Protein AF-A0A535SGV6-F1 (afdb_monomer_lite)

Foldseek 3Di:
DDPLVVLLLCLQLANDDCVVLVLDPPDPPSSVSSVVSNPDDHPQRVLVVVCVVVVHDLLCCVVVVVVVVVNVVVLVVSVVVQVVVLVVLVVVLVVQCVPPNQPADPSRHSGSVVSVVCSPDGSHVVSVVCVVVD

Structure (mmCIF, N/CA/C/O backbone):
data_AF-A0A535SGV6-F1
#
_entry.id   AF-A0A535SGV6-F1
#
loop_
_atom_site.group_PDB
_atom_site.id
_atom_site.type_symbol
_atom_site.label_atom_id
_atom_site.label_alt_id
_atom_site.label_comp_id
_atom_site.label_asym_id
_atom_site.label_entity_id
_atom_site.label_seq_id
_atom_site.pdbx_PDB_ins_code
_atom_site.Cartn_x
_atom_site.Cartn_y
_atom_site.Cartn_z
_atom_site.occupancy
_atom_site.B_iso_or_equiv
_atom_site.auth_seq_id
_atom_site.auth_comp_id
_atom_site.auth_asym_id
_atom_site.auth_atom_id
_atom_site.pdbx_PDB_model_num
ATOM 1 N N . PHE A 1 1 ? 12.092 -5.210 -17.234 1.00 53.66 1 PHE A N 1
ATOM 2 C CA . PHE A 1 1 ? 11.687 -6.410 -16.475 1.00 53.66 1 PHE A CA 1
ATOM 3 C C . PHE A 1 1 ? 10.664 -5.982 -15.431 1.00 53.66 1 PHE A C 1
ATOM 5 O O . PHE A 1 1 ? 10.990 -5.141 -14.601 1.00 53.66 1 PHE A O 1
ATOM 12 N N . GLN A 1 2 ? 9.418 -6.450 -15.521 1.00 71.62 2 GLN A N 1
ATOM 13 C CA . GLN A 1 2 ? 8.399 -6.207 -14.495 1.00 71.62 2 GLN A CA 1
ATOM 14 C C . GLN A 1 2 ? 8.330 -7.462 -13.617 1.00 71.62 2 GLN A C 1
ATOM 16 O O . GLN A 1 2 ? 8.063 -8.544 -14.126 1.00 71.62 2 GLN A O 1
ATOM 21 N N . SER A 1 3 ? 8.629 -7.351 -12.320 1.00 89.19 3 SER A N 1
ATOM 22 C CA . SER A 1 3 ? 8.517 -8.495 -11.405 1.00 89.19 3 SER A CA 1
ATOM 23 C C . SER A 1 3 ? 7.042 -8.833 -11.182 1.00 89.19 3 SER A C 1
ATOM 25 O O . SER A 1 3 ? 6.323 -8.054 -10.553 1.00 89.19 3 SER A O 1
ATOM 27 N N . ALA A 1 4 ? 6.592 -9.984 -11.690 1.00 91.38 4 ALA A N 1
ATOM 28 C CA . ALA A 1 4 ? 5.215 -10.445 -11.525 1.00 91.38 4 ALA A CA 1
ATOM 29 C C . ALA A 1 4 ? 4.849 -10.628 -10.046 1.00 91.38 4 ALA A C 1
ATOM 31 O O . ALA A 1 4 ? 3.827 -10.115 -9.606 1.00 91.38 4 ALA A O 1
ATOM 32 N N . GLN A 1 5 ? 5.729 -11.249 -9.254 1.00 93.81 5 GLN A N 1
ATOM 33 C CA . GLN A 1 5 ? 5.509 -11.442 -7.815 1.00 93.81 5 GLN A CA 1
ATOM 34 C C . GLN A 1 5 ? 5.358 -10.113 -7.068 1.00 93.81 5 GLN A C 1
ATOM 36 O O . GLN A 1 5 ? 4.508 -9.983 -6.193 1.00 93.81 5 GLN A O 1
ATOM 41 N N . PHE A 1 6 ? 6.140 -9.094 -7.438 1.00 94.88 6 PHE A N 1
ATOM 42 C CA . PHE A 1 6 ? 5.988 -7.763 -6.853 1.00 94.88 6 PHE A CA 1
ATOM 43 C C . PHE A 1 6 ? 4.605 -7.167 -7.154 1.00 94.88 6 PHE A C 1
ATOM 45 O O . PHE A 1 6 ? 3.983 -6.569 -6.279 1.00 94.88 6 PHE A O 1
ATOM 52 N N . ARG A 1 7 ? 4.095 -7.366 -8.378 1.00 95.25 7 ARG A N 1
ATOM 53 C CA . ARG A 1 7 ? 2.739 -6.936 -8.753 1.00 95.25 7 ARG A CA 1
ATOM 54 C C . ARG A 1 7 ? 1.658 -7.735 -8.026 1.00 95.25 7 ARG A C 1
ATOM 56 O O . ARG A 1 7 ? 0.649 -7.148 -7.655 1.00 95.25 7 ARG A O 1
ATOM 63 N N . GLU A 1 8 ? 1.876 -9.024 -7.764 1.00 96.50 8 GLU A N 1
ATOM 64 C CA . GLU A 1 8 ? 0.962 -9.840 -6.953 1.00 96.50 8 GLU A CA 1
ATOM 65 C C . GLU A 1 8 ? 0.823 -9.264 -5.533 1.00 96.50 8 GLU A C 1
ATOM 67 O O . GLU A 1 8 ? -0.299 -9.123 -5.050 1.00 96.50 8 GLU A O 1
ATOM 72 N N . ILE A 1 9 ? 1.931 -8.855 -4.897 1.00 96.94 9 ILE A N 1
ATOM 73 C CA . ILE A 1 9 ? 1.909 -8.208 -3.572 1.00 96.94 9 ILE A CA 1
ATOM 74 C C . ILE A 1 9 ? 1.137 -6.885 -3.620 1.00 96.94 9 ILE A C 1
ATOM 76 O O . ILE A 1 9 ? 0.302 -6.631 -2.750 1.00 96.94 9 ILE A O 1
ATOM 80 N N . GLU A 1 10 ? 1.377 -6.050 -4.636 1.00 97.19 10 GLU A N 1
ATOM 81 C CA . GLU A 1 10 ? 0.647 -4.788 -4.784 1.00 97.19 10 GLU A CA 1
ATOM 82 C C . GLU A 1 10 ? -0.858 -5.010 -4.977 1.00 97.19 10 GLU A C 1
ATOM 84 O O . GLU A 1 10 ? -1.657 -4.338 -4.324 1.00 97.19 10 GLU A O 1
ATOM 89 N N . PHE A 1 11 ? -1.250 -5.980 -5.810 1.00 97.50 11 PHE A N 1
ATOM 90 C CA . PHE A 1 11 ? -2.657 -6.303 -6.061 1.00 97.50 11 PHE A CA 1
ATOM 91 C C . PHE A 1 11 ? -3.347 -6.830 -4.810 1.00 97.50 11 PHE A C 1
ATOM 93 O O . PHE A 1 11 ? -4.452 -6.390 -4.511 1.00 97.50 11 PHE A O 1
ATOM 100 N N . LEU A 1 12 ? -2.696 -7.734 -4.075 1.00 97.75 12 LEU A N 1
ATOM 101 C CA . LEU A 1 12 ? -3.225 -8.282 -2.828 1.00 97.75 12 LEU A CA 1
ATOM 102 C C . LEU A 1 12 ? -3.359 -7.218 -1.737 1.00 97.75 12 LEU A C 1
ATOM 104 O O . LEU A 1 12 ? -4.292 -7.283 -0.943 1.00 97.75 12 LEU A O 1
ATOM 108 N N . SER A 1 13 ? -2.459 -6.236 -1.697 1.00 97.19 13 SER A N 1
ATOM 109 C CA . SER A 1 13 ? -2.458 -5.213 -0.648 1.00 97.19 13 SER A CA 1
ATOM 110 C C . SER A 1 13 ? -3.462 -4.083 -0.912 1.00 97.19 13 SER A C 1
ATOM 112 O O . SER A 1 13 ? -3.994 -3.531 0.042 1.00 97.19 13 SER A O 1
ATOM 114 N N . GLY A 1 14 ? -3.757 -3.748 -2.178 1.00 94.88 14 GLY A N 1
ATOM 115 C CA . GLY A 1 14 ? -4.746 -2.708 -2.517 1.00 94.88 14 GLY A CA 1
ATOM 116 C C . GLY A 1 14 ? -4.504 -1.953 -3.830 1.00 94.88 14 GLY A C 1
ATOM 117 O O . GLY A 1 14 ? -5.415 -1.329 -4.366 1.00 94.88 14 GLY A O 1
ATOM 118 N N . LEU A 1 15 ? -3.295 -2.012 -4.397 1.00 95.88 15 LEU A N 1
ATOM 119 C CA . LEU A 1 15 ? -2.904 -1.244 -5.589 1.00 95.88 15 LEU A CA 1
ATOM 120 C C . LEU A 1 15 ? -3.057 -2.073 -6.870 1.00 95.88 15 LEU A C 1
ATOM 122 O O . LEU A 1 15 ? -2.078 -2.461 -7.511 1.00 95.88 15 LEU A O 1
ATOM 126 N N . LYS A 1 16 ? -4.307 -2.345 -7.244 1.00 95.19 16 LYS A N 1
ATOM 127 C CA . LYS A 1 16 ? -4.654 -3.082 -8.466 1.00 95.19 16 LYS A CA 1
ATOM 128 C C . LYS A 1 16 ? -4.582 -2.201 -9.712 1.00 95.19 16 LYS A C 1
ATOM 130 O O . LYS A 1 16 ? -5.185 -1.136 -9.761 1.00 95.19 16 LYS A O 1
ATOM 135 N N . ASP A 1 17 ? -3.904 -2.688 -10.750 1.00 93.94 17 ASP A N 1
ATOM 136 C CA . ASP A 1 17 ? -3.847 -2.038 -12.065 1.00 93.94 17 ASP A CA 1
ATOM 137 C C . ASP A 1 17 ? -3.724 -3.088 -13.179 1.00 93.94 17 ASP A C 1
ATOM 139 O O . ASP A 1 17 ? -2.669 -3.689 -13.400 1.00 93.94 17 ASP A O 1
ATOM 143 N N . ALA A 1 18 ? -4.821 -3.297 -13.913 1.00 92.56 18 ALA A N 1
ATOM 144 C CA . ALA A 1 18 ? -4.900 -4.267 -15.005 1.00 92.56 18 ALA A CA 1
ATOM 145 C C . ALA A 1 18 ? -3.924 -3.975 -16.164 1.00 92.56 18 ALA A C 1
ATOM 147 O O . ALA A 1 18 ? -3.652 -4.867 -16.973 1.00 92.56 18 ALA A O 1
ATOM 148 N N . GLY A 1 19 ? -3.370 -2.760 -16.252 1.00 90.25 19 GLY A N 1
ATOM 149 C CA . GLY A 1 19 ? -2.330 -2.400 -17.213 1.00 90.25 19 GLY A CA 1
ATOM 150 C C . GLY A 1 19 ? -1.080 -3.273 -17.091 1.00 90.25 19 GLY A C 1
ATOM 151 O O . GLY A 1 19 ? -0.501 -3.648 -18.111 1.00 90.25 19 GLY A O 1
ATOM 152 N N . TYR A 1 20 ? -0.719 -3.703 -15.876 1.00 88.88 20 TYR A N 1
ATOM 153 C CA . TYR A 1 20 ? 0.444 -4.572 -15.656 1.00 88.88 20 TYR A CA 1
ATOM 154 C C . TYR A 1 20 ? 0.279 -5.979 -16.242 1.00 88.88 20 TYR A C 1
ATOM 156 O O . TYR A 1 20 ? 1.263 -6.602 -16.621 1.00 88.88 20 TYR A O 1
ATOM 164 N N . ILE A 1 21 ? -0.955 -6.470 -16.388 1.00 88.12 21 ILE A N 1
ATOM 165 C CA . ILE A 1 21 ? -1.225 -7.786 -16.990 1.00 88.12 21 ILE A CA 1
ATOM 166 C C . ILE A 1 21 ? -0.920 -7.759 -18.492 1.00 88.12 21 ILE A C 1
ATOM 168 O O . ILE A 1 21 ? -0.380 -8.720 -19.038 1.00 88.12 21 ILE A O 1
ATOM 172 N N . LYS A 1 22 ? -1.246 -6.643 -19.157 1.00 82.38 22 LYS A N 1
ATOM 173 C CA . LYS A 1 22 ? -0.998 -6.449 -20.594 1.00 82.38 22 LYS A CA 1
ATOM 174 C C . LYS A 1 22 ? 0.492 -6.337 -20.914 1.00 82.38 22 LYS A C 1
ATOM 176 O O . LYS A 1 22 ? 0.888 -6.688 -22.014 1.00 82.38 22 LYS A O 1
ATOM 181 N N . ALA A 1 23 ? 1.289 -5.857 -19.960 1.00 80.62 23 ALA A N 1
ATOM 182 C CA . ALA A 1 23 ? 2.728 -5.661 -20.110 1.00 80.62 23 ALA A CA 1
ATOM 183 C C . ALA A 1 23 ? 3.565 -6.933 -19.853 1.00 80.62 23 ALA A C 1
ATOM 185 O O . ALA A 1 23 ? 4.781 -6.910 -20.045 1.00 80.62 23 ALA A O 1
ATOM 186 N N . LEU A 1 24 ? 2.943 -8.035 -19.412 1.00 80.75 24 LEU A N 1
ATOM 187 C CA . LEU A 1 24 ? 3.595 -9.340 -19.315 1.00 80.75 24 LEU A CA 1
ATOM 188 C C . LEU A 1 24 ? 3.585 -10.034 -20.683 1.00 80.75 24 LEU A C 1
ATOM 190 O O . LEU A 1 24 ? 2.620 -10.720 -21.038 1.00 80.75 24 LEU A O 1
ATOM 194 N N . ASP A 1 25 ? 4.668 -9.868 -21.438 1.00 72.12 25 ASP A N 1
ATOM 195 C CA . ASP A 1 25 ? 4.892 -10.586 -22.692 1.00 72.12 25 ASP A CA 1
ATOM 196 C C . ASP A 1 25 ? 5.420 -12.004 -22.432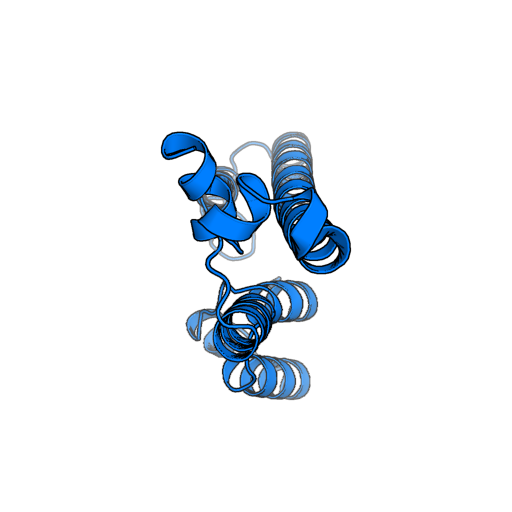 1.00 72.12 25 ASP A C 1
ATOM 198 O O . ASP A 1 25 ? 6.388 -12.202 -21.701 1.00 72.12 25 ASP A O 1
ATOM 202 N N . GLY A 1 26 ? 4.783 -13.005 -23.046 1.00 76.75 26 GLY A N 1
ATOM 203 C CA . GLY A 1 26 ? 5.278 -14.388 -23.102 1.00 76.75 26 GLY A CA 1
ATOM 204 C C . GLY A 1 26 ? 5.140 -15.247 -21.835 1.00 76.75 26 GLY A C 1
ATOM 205 O O . GLY A 1 26 ? 5.297 -16.459 -21.939 1.00 76.75 26 GLY A O 1
ATOM 206 N N . ASP A 1 27 ? 4.803 -14.678 -20.673 1.00 88.62 27 ASP A N 1
ATOM 207 C CA . ASP A 1 27 ? 4.651 -15.423 -19.409 1.00 88.62 27 ASP A CA 1
ATOM 208 C C . ASP A 1 27 ? 3.168 -15.678 -19.072 1.00 88.62 27 ASP A C 1
ATOM 210 O O . ASP A 1 27 ? 2.485 -14.858 -18.446 1.00 88.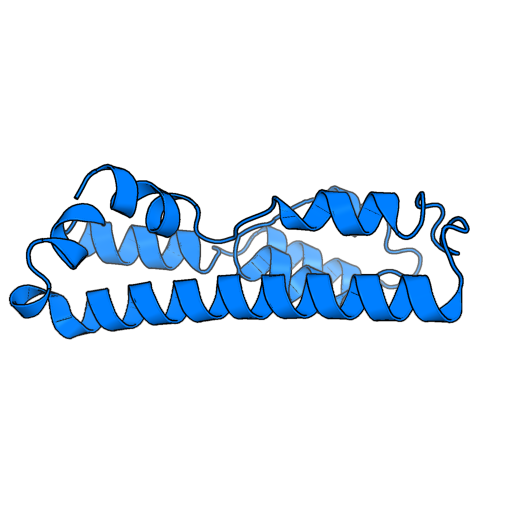62 27 ASP A O 1
ATOM 214 N N . ALA A 1 28 ? 2.648 -16.817 -19.542 1.00 90.75 28 ALA A N 1
ATOM 215 C CA . ALA A 1 28 ? 1.252 -17.211 -19.345 1.00 90.75 28 ALA A CA 1
ATOM 216 C C . ALA A 1 28 ? 0.913 -17.489 -17.869 1.00 90.75 28 ALA A C 1
ATOM 218 O O . ALA A 1 28 ? -0.176 -17.129 -17.417 1.00 90.75 28 ALA A O 1
ATOM 219 N N . ASP A 1 29 ? 1.850 -18.059 -17.109 1.00 92.69 29 ASP A N 1
ATOM 220 C CA . ASP A 1 29 ? 1.636 -18.412 -15.706 1.00 92.69 29 ASP A CA 1
ATOM 221 C C . ASP A 1 29 ? 1.588 -17.161 -14.826 1.00 92.69 29 ASP A C 1
ATOM 223 O O . ASP A 1 29 ? 0.695 -17.016 -13.989 1.00 92.69 29 ASP A O 1
ATOM 227 N N . ALA A 1 30 ? 2.513 -16.216 -15.025 1.00 92.44 30 ALA A N 1
ATOM 228 C CA . ALA A 1 30 ? 2.478 -14.932 -14.328 1.00 92.44 30 ALA A CA 1
ATOM 229 C C . ALA A 1 30 ? 1.209 -14.141 -14.651 1.00 92.44 30 ALA A C 1
ATOM 231 O O . ALA A 1 30 ? 0.607 -13.538 -13.758 1.00 92.44 30 ALA A O 1
ATOM 232 N N . ARG A 1 31 ? 0.771 -14.174 -15.916 1.00 92.94 31 ARG A N 1
ATOM 233 C CA . ARG A 1 31 ? -0.482 -13.544 -16.337 1.00 92.94 31 ARG A CA 1
ATOM 234 C C . ARG A 1 31 ? -1.679 -14.145 -15.605 1.00 92.94 31 ARG A C 1
ATOM 236 O O . ARG A 1 31 ? -2.481 -13.384 -15.068 1.00 92.94 31 ARG A O 1
ATOM 243 N N . ALA A 1 32 ? -1.776 -15.472 -15.546 1.00 94.38 32 ALA A N 1
ATOM 244 C CA . ALA A 1 32 ? -2.861 -16.162 -14.855 1.00 94.38 32 ALA A CA 1
ATOM 245 C C . ALA A 1 32 ? -2.888 -15.822 -13.355 1.00 94.38 32 ALA A C 1
ATOM 247 O O . ALA A 1 32 ? -3.943 -15.472 -12.823 1.00 94.38 32 ALA A O 1
ATOM 248 N N . ARG A 1 33 ? -1.725 -15.823 -12.683 1.00 95.25 33 ARG A N 1
ATOM 249 C CA . ARG A 1 33 ? -1.634 -15.432 -11.265 1.00 95.25 33 ARG A CA 1
ATOM 250 C C . ARG A 1 33 ? -2.081 -13.992 -11.033 1.00 95.25 33 ARG A C 1
ATOM 252 O O . ARG A 1 33 ? -2.893 -13.747 -10.146 1.00 95.25 33 ARG A O 1
ATOM 259 N N . LEU A 1 34 ? -1.622 -13.034 -11.841 1.00 95.38 34 LEU A N 1
ATOM 260 C CA . LEU A 1 34 ? -2.058 -11.641 -11.691 1.00 95.38 34 LEU A CA 1
ATOM 261 C C . LEU A 1 34 ? -3.543 -11.446 -11.996 1.00 95.38 34 LEU A C 1
ATOM 263 O O . LEU A 1 34 ? -4.188 -10.653 -11.316 1.00 95.38 34 LEU A O 1
ATOM 267 N N . GLN A 1 35 ? -4.101 -12.161 -12.975 1.00 95.81 35 GLN A N 1
ATOM 268 C CA . GLN A 1 35 ? -5.543 -12.145 -13.241 1.00 95.81 35 GLN A CA 1
ATOM 269 C C . GLN A 1 35 ? -6.337 -12.660 -12.039 1.00 95.81 35 GLN A C 1
ATOM 271 O O . GLN A 1 35 ? -7.331 -12.044 -11.657 1.00 95.81 35 GLN A O 1
ATOM 276 N N . GLN A 1 36 ? -5.866 -13.734 -11.404 1.00 96.56 36 GLN A N 1
ATOM 277 C CA . GLN A 1 36 ? -6.455 -14.241 -10.171 1.00 96.56 36 GLN A CA 1
ATOM 278 C C . GLN A 1 36 ? -6.385 -13.190 -9.052 1.00 96.56 36 GLN A C 1
ATOM 280 O O . GLN A 1 36 ? -7.418 -12.835 -8.488 1.00 96.56 36 GLN A O 1
ATOM 285 N N . ARG A 1 37 ? -5.205 -12.612 -8.777 1.00 97.31 37 ARG A N 1
ATOM 286 C CA . ARG A 1 37 ? -5.048 -11.573 -7.735 1.00 97.31 37 ARG A CA 1
ATOM 287 C C . ARG A 1 37 ? -5.854 -10.309 -8.016 1.00 97.31 37 ARG A C 1
ATOM 289 O O . ARG A 1 37 ? -6.295 -9.639 -7.087 1.00 97.31 37 ARG A O 1
ATOM 296 N N . LEU A 1 38 ? -6.066 -9.976 -9.288 1.00 96.88 38 LEU A N 1
ATOM 297 C CA . LEU A 1 38 ? -6.906 -8.850 -9.681 1.00 96.88 38 LEU A CA 1
ATOM 298 C C . LEU A 1 38 ? -8.375 -9.084 -9.289 1.00 96.88 38 LEU A C 1
ATOM 300 O O . LEU A 1 38 ? -9.034 -8.147 -8.836 1.00 96.88 38 LEU A O 1
ATOM 304 N N . ALA A 1 39 ? -8.870 -10.317 -9.429 1.00 96.88 39 ALA A N 1
ATOM 305 C CA . ALA A 1 39 ? -10.252 -10.690 -9.124 1.00 96.88 39 ALA A CA 1
ATOM 306 C C . ALA A 1 39 ? -10.508 -10.970 -7.630 1.00 96.88 39 ALA A C 1
ATOM 308 O O . ALA A 1 39 ? -11.624 -10.776 -7.153 1.00 96.88 39 ALA A O 1
ATOM 309 N N . GLU A 1 40 ? -9.497 -11.418 -6.886 1.00 97.25 40 GLU A N 1
ATOM 310 C CA . GLU A 1 40 ? -9.621 -11.731 -5.457 1.00 97.25 40 GLU A CA 1
ATOM 311 C C . GLU A 1 40 ? -9.743 -10.474 -4.585 1.00 97.25 40 GLU A C 1
ATOM 313 O O . GLU A 1 40 ? -9.164 -9.446 -4.924 1.00 97.25 40 GLU A O 1
ATOM 318 N N . PRO A 1 41 ? -10.438 -10.517 -3.436 1.00 98.19 41 PRO A N 1
ATOM 319 C CA . PRO A 1 41 ? -10.443 -9.391 -2.509 1.00 98.19 41 PRO A CA 1
ATOM 320 C C . PRO A 1 41 ? -9.044 -9.053 -1.975 1.00 98.19 41 PRO A C 1
ATOM 322 O O . PRO A 1 41 ? -8.235 -9.943 -1.721 1.00 98.19 41 PRO A O 1
ATOM 325 N N . THR A 1 42 ? -8.788 -7.766 -1.770 1.00 98.25 42 THR A N 1
ATOM 326 C CA . THR A 1 42 ? -7.544 -7.251 -1.184 1.00 98.25 42 THR A CA 1
ATOM 327 C C . THR A 1 42 ? -7.528 -7.391 0.337 1.00 98.25 42 THR A C 1
ATOM 329 O O . THR A 1 42 ? -8.563 -7.623 0.968 1.00 98.25 42 THR A O 1
ATOM 332 N N . LEU A 1 43 ? -6.355 -7.206 0.947 1.00 97.69 43 LEU A N 1
ATOM 333 C CA . LEU A 1 43 ? -6.217 -7.082 2.398 1.00 97.69 43 LEU A CA 1
ATOM 334 C C . LEU A 1 43 ? -7.089 -5.945 2.944 1.00 97.69 43 LEU A C 1
ATOM 336 O O . LEU A 1 43 ? -7.756 -6.146 3.957 1.00 97.69 43 LEU A O 1
ATOM 340 N N . LEU A 1 44 ? -7.157 -4.810 2.237 1.00 96.81 44 LEU A N 1
ATOM 341 C CA . LEU A 1 44 ? -8.058 -3.711 2.585 1.00 96.81 44 LEU A CA 1
ATOM 342 C C . LEU A 1 44 ? -9.527 -4.161 2.525 1.00 96.81 44 LEU A C 1
ATOM 344 O O . LEU A 1 44 ? -10.240 -4.014 3.510 1.00 96.81 44 LEU A O 1
ATOM 348 N N . ASP A 1 45 ? -9.964 -4.810 1.439 1.00 97.94 45 ASP A N 1
ATOM 349 C CA . ASP A 1 45 ? -11.355 -5.280 1.295 1.00 97.94 45 ASP A CA 1
ATOM 350 C C . ASP A 1 45 ? -11.759 -6.274 2.394 1.00 97.94 45 ASP A C 1
ATOM 352 O O . ASP A 1 45 ? -12.919 -6.345 2.807 1.00 97.94 45 ASP A O 1
ATOM 356 N N . VAL A 1 46 ? -10.832 -7.139 2.815 1.00 98.12 46 VAL A N 1
ATOM 357 C CA . VAL A 1 46 ? -11.070 -8.107 3.895 1.00 98.12 46 VAL A CA 1
ATOM 358 C C . VAL A 1 46 ? -11.111 -7.402 5.251 1.00 98.12 46 VAL A C 1
ATOM 360 O O . VAL A 1 46 ? -12.002 -7.700 6.047 1.00 98.12 46 VAL A O 1
ATOM 363 N N . PHE A 1 47 ? -10.200 -6.460 5.501 1.00 97.88 47 PHE A N 1
ATOM 364 C CA . PHE A 1 47 ? -10.166 -5.670 6.730 1.00 97.88 47 PHE A CA 1
ATOM 365 C C . PHE A 1 47 ? -11.427 -4.809 6.890 1.00 97.88 47 PHE A C 1
ATOM 367 O O . PHE A 1 47 ? -12.081 -4.880 7.929 1.00 97.88 47 PHE A O 1
ATOM 374 N N . THR A 1 48 ? -11.857 -4.099 5.846 1.00 97.31 48 THR A N 1
ATOM 375 C CA . THR A 1 48 ? -13.091 -3.297 5.867 1.00 97.31 48 THR A CA 1
ATOM 376 C C . THR A 1 48 ? -14.316 -4.163 6.167 1.00 97.31 48 THR A C 1
ATOM 378 O O . THR A 1 4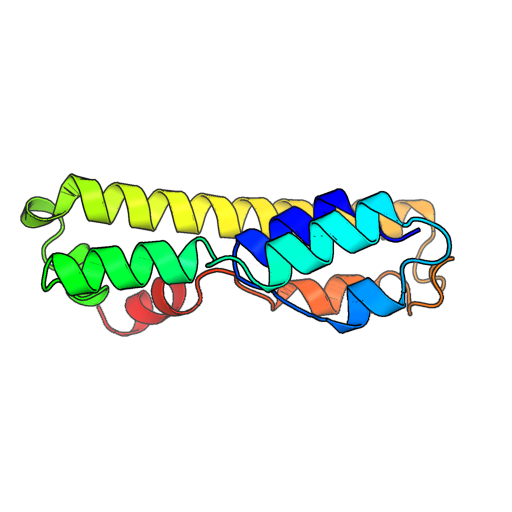8 ? -15.087 -3.850 7.072 1.00 97.31 48 THR A O 1
ATOM 381 N N . ARG A 1 49 ? -14.455 -5.326 5.515 1.00 98.12 49 ARG A N 1
ATOM 382 C CA . ARG A 1 49 ? -15.554 -6.267 5.809 1.00 98.12 49 ARG A CA 1
ATOM 383 C C . ARG A 1 49 ? -15.505 -6.828 7.230 1.00 98.12 49 ARG A C 1
ATOM 385 O O . ARG A 1 49 ? -16.549 -7.159 7.796 1.00 98.12 49 ARG A O 1
ATOM 392 N N . LEU A 1 50 ? -14.315 -6.986 7.811 1.00 98.19 50 LEU A N 1
ATOM 393 C CA . LEU A 1 50 ? -14.169 -7.387 9.210 1.00 98.19 50 LEU A CA 1
ATOM 394 C C . LEU A 1 50 ? -14.697 -6.293 10.147 1.00 98.19 50 LEU A C 1
ATOM 396 O O . LEU A 1 50 ? -15.454 -6.612 11.063 1.00 98.19 50 LEU A O 1
ATOM 400 N N . LEU A 1 51 ? -14.352 -5.030 9.891 1.00 97.94 51 LEU A N 1
ATOM 401 C CA . LEU A 1 51 ? -14.844 -3.882 10.656 1.00 97.94 51 LEU A CA 1
ATOM 402 C C . LEU A 1 51 ? -16.369 -3.742 10.569 1.00 97.94 51 LEU A C 1
ATOM 404 O O . LEU A 1 51 ? -17.038 -3.662 11.601 1.00 97.94 51 LEU A O 1
ATOM 408 N N . GLU A 1 52 ? -16.932 -3.841 9.362 1.00 97.88 52 GLU A N 1
ATOM 409 C CA . GLU A 1 52 ? -18.383 -3.826 9.128 1.00 97.88 52 GLU A CA 1
ATOM 410 C C . GLU A 1 52 ? -19.103 -4.919 9.927 1.00 97.88 52 GLU A C 1
ATOM 412 O O . GLU A 1 52 ? -20.092 -4.658 10.610 1.00 97.88 52 GLU A O 1
ATOM 417 N N . ARG A 1 53 ? -18.575 -6.149 9.905 1.00 97.81 53 ARG A N 1
ATOM 418 C CA . ARG A 1 53 ? -19.135 -7.285 10.656 1.00 97.81 53 ARG A CA 1
ATOM 419 C C . ARG A 1 53 ? -19.087 -7.098 12.168 1.00 97.81 53 ARG A C 1
ATOM 421 O O . ARG A 1 53 ? -19.900 -7.692 12.872 1.00 97.81 53 ARG A O 1
ATOM 428 N N . ARG A 1 54 ? -18.118 -6.333 12.667 1.00 96.62 54 ARG A N 1
ATOM 429 C CA . ARG A 1 54 ? -17.969 -6.024 14.093 1.00 96.62 54 ARG A CA 1
ATOM 430 C C . ARG A 1 54 ? -18.740 -4.767 14.500 1.00 96.62 54 ARG A C 1
ATOM 432 O O . ARG A 1 54 ? -18.877 -4.538 15.696 1.00 96.62 54 ARG A O 1
ATOM 439 N N . GLY A 1 55 ? -19.265 -3.997 13.543 1.00 96.94 55 GLY A N 1
ATOM 440 C CA . GLY A 1 55 ? -19.949 -2.731 13.805 1.00 96.94 55 GLY A CA 1
ATOM 441 C C . GLY A 1 55 ? -19.013 -1.654 14.358 1.00 96.94 55 GLY A C 1
ATOM 442 O O . GLY A 1 55 ? -19.440 -0.845 15.175 1.00 96.94 55 GLY A O 1
ATOM 443 N N . VAL A 1 56 ? -17.738 -1.682 13.958 1.00 96.81 56 VAL A N 1
ATOM 444 C CA . VAL A 1 56 ? -16.673 -0.803 14.464 1.00 96.81 56 VAL A CA 1
ATOM 445 C C . VAL A 1 56 ? -16.136 0.026 13.305 1.00 96.81 56 VAL A C 1
ATOM 447 O O . VAL A 1 56 ? -15.843 -0.524 12.247 1.00 96.81 56 VAL A O 1
ATOM 450 N N . THR A 1 57 ? -15.992 1.338 13.476 1.00 97.00 57 THR A N 1
ATOM 451 C CA . THR A 1 57 ? -15.332 2.189 12.474 1.00 97.00 57 THR A CA 1
ATOM 452 C C . THR A 1 57 ? -13.826 2.259 12.717 1.00 97.00 57 THR A C 1
ATOM 454 O O . THR A 1 57 ? -13.355 2.014 13.826 1.00 97.00 57 THR A O 1
ATOM 457 N N . VAL A 1 58 ? -13.046 2.671 11.711 1.00 96.81 58 VAL A N 1
ATOM 458 C CA . VAL A 1 58 ? -11.606 2.930 11.898 1.00 96.81 58 VAL A CA 1
ATOM 459 C C . VAL A 1 58 ? -11.368 3.945 13.027 1.00 96.81 58 VAL A C 1
ATOM 461 O O . VAL A 1 58 ? -10.450 3.779 13.820 1.00 96.81 58 VAL A O 1
ATOM 464 N N . SER A 1 59 ? -12.217 4.971 13.156 1.00 97.12 59 SER A N 1
ATOM 465 C CA . SER A 1 59 ? -12.100 5.958 14.238 1.00 97.12 59 SER A CA 1
ATOM 466 C C . SER A 1 59 ? -12.341 5.345 15.622 1.00 97.12 59 SER A C 1
ATOM 468 O O . SER A 1 59 ? -11.634 5.690 16.571 1.00 97.12 59 SER A O 1
ATOM 470 N N . ASP A 1 60 ? -13.281 4.401 15.739 1.00 96.19 60 ASP A N 1
ATOM 471 C CA . ASP A 1 60 ? -13.544 3.693 16.996 1.00 96.19 60 ASP A CA 1
ATOM 472 C C . ASP A 1 60 ? -12.335 2.871 17.453 1.00 96.19 60 ASP A C 1
ATOM 474 O O . ASP A 1 60 ? -12.055 2.848 18.650 1.00 96.19 60 ASP A O 1
ATOM 478 N N . LEU A 1 61 ? -11.577 2.266 16.525 1.00 96.06 61 LEU A N 1
ATOM 479 C CA . LEU A 1 61 ? -10.345 1.532 16.853 1.00 96.06 61 LEU A CA 1
ATOM 480 C C . LEU A 1 61 ? -9.352 2.402 17.623 1.00 96.06 61 LEU A C 1
ATOM 482 O O . LEU A 1 61 ? -8.773 1.956 18.607 1.00 96.06 61 LEU A O 1
ATOM 486 N N . TYR A 1 62 ? -9.175 3.651 17.190 1.00 95.69 62 TYR A N 1
ATOM 487 C CA . TYR A 1 62 ? -8.197 4.562 17.781 1.00 95.69 62 TYR A CA 1
ATOM 488 C C . TYR A 1 62 ? -8.729 5.306 19.009 1.00 95.69 62 TYR A C 1
ATOM 490 O O . TYR A 1 62 ? -7.966 5.583 19.930 1.00 95.69 62 TYR A O 1
ATOM 498 N N . ARG A 1 63 ? -10.030 5.622 19.060 1.00 95.50 63 ARG A N 1
ATOM 499 C CA . ARG A 1 63 ? -10.638 6.307 20.217 1.00 95.50 63 ARG A CA 1
ATOM 500 C C . ARG A 1 63 ? -10.9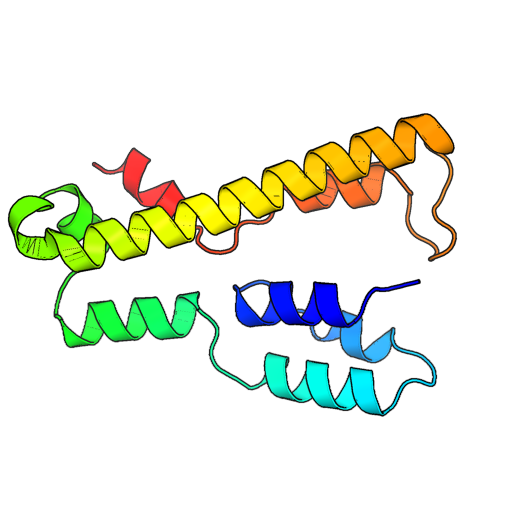74 5.364 21.369 1.00 95.50 63 ARG A C 1
ATOM 502 O O . ARG A 1 63 ? -11.043 5.802 22.514 1.00 95.50 63 ARG A O 1
ATOM 509 N N . GLN A 1 64 ? -11.219 4.091 21.071 1.00 93.94 64 GLN A N 1
ATOM 510 C CA . GLN A 1 64 ? -11.627 3.064 22.031 1.00 93.94 64 GLN A CA 1
ATOM 511 C C . GLN A 1 64 ? -10.687 1.851 21.966 1.00 93.94 64 GLN A C 1
ATOM 513 O O . GLN A 1 64 ? -11.146 0.712 22.048 1.00 93.94 64 GLN A O 1
ATOM 518 N N . GLY A 1 65 ? -9.378 2.095 21.826 1.00 87.12 65 GLY A N 1
ATOM 519 C CA . GLY A 1 65 ? -8.361 1.055 21.628 1.00 87.12 65 GLY A CA 1
ATOM 520 C C . GLY A 1 65 ? -8.448 -0.103 22.620 1.00 87.12 65 GLY A C 1
ATOM 521 O O . GLY A 1 65 ? -8.428 -1.258 22.208 1.00 87.12 65 GLY A O 1
ATOM 522 N N . ASP A 1 66 ? -8.691 0.185 23.901 1.00 91.44 66 ASP A N 1
ATOM 523 C CA . ASP A 1 66 ? -8.837 -0.841 24.944 1.00 91.44 66 ASP A CA 1
ATOM 524 C C . ASP A 1 66 ? -9.994 -1.824 24.679 1.00 91.44 66 ASP A C 1
ATOM 526 O O . ASP A 1 66 ? -9.934 -2.988 25.071 1.00 91.44 66 ASP A O 1
ATOM 530 N N . ARG A 1 67 ? -11.066 -1.377 24.007 1.00 94.25 67 ARG A N 1
ATOM 531 C CA . ARG A 1 67 ? -12.239 -2.209 23.670 1.00 94.25 67 ARG A CA 1
ATOM 532 C C . ARG A 1 67 ? -12.061 -3.001 22.378 1.00 94.25 67 ARG A C 1
ATOM 534 O O . ARG A 1 67 ? -12.820 -3.938 22.125 1.00 94.25 67 ARG A O 1
ATOM 541 N N . HIS A 1 68 ? -11.096 -2.611 21.554 1.00 95.00 68 HIS A N 1
ATOM 542 C CA . HIS A 1 68 ? -10.871 -3.151 20.219 1.00 95.00 68 HIS A CA 1
ATOM 543 C C . HIS A 1 68 ? -9.404 -3.539 20.007 1.00 95.00 68 HIS A C 1
ATOM 545 O O . HIS A 1 68 ? -8.921 -3.455 18.883 1.00 95.00 68 HIS A O 1
ATOM 551 N N . SER A 1 69 ? -8.709 -3.980 21.063 1.00 95.19 69 SER A N 1
ATOM 552 C CA . SER A 1 69 ? -7.256 -4.201 21.063 1.00 95.19 69 SER A CA 1
ATOM 553 C C . SER A 1 69 ? -6.778 -5.060 19.893 1.00 95.19 69 SER A C 1
ATOM 555 O O . SER A 1 69 ? -5.915 -4.626 19.144 1.00 95.19 69 SER A O 1
ATOM 557 N N . GLU A 1 70 ? -7.410 -6.209 19.644 1.00 96.50 70 GLU A N 1
ATOM 558 C CA . GLU A 1 70 ? -7.046 -7.095 18.525 1.00 96.50 70 GLU A CA 1
ATOM 559 C C . GLU A 1 70 ? -7.219 -6.428 17.146 1.00 96.50 70 GLU A C 1
ATOM 561 O O . GLU A 1 70 ? -6.423 -6.640 16.233 1.00 96.50 70 GLU A O 1
ATOM 566 N N . LEU A 1 71 ? -8.271 -5.618 16.972 1.00 96.94 71 LEU A N 1
ATOM 567 C CA . LEU A 1 71 ? -8.530 -4.914 15.711 1.00 96.94 71 LEU A CA 1
ATOM 568 C C . LEU A 1 71 ? -7.602 -3.708 15.538 1.00 96.94 71 LEU A C 1
ATOM 570 O O . LEU A 1 71 ? -7.223 -3.395 14.411 1.00 96.94 71 LEU A O 1
ATOM 574 N N . LEU A 1 72 ? -7.234 -3.051 16.638 1.00 97.81 72 LEU A N 1
ATOM 575 C CA . LEU A 1 72 ? -6.247 -1.981 16.653 1.00 97.81 72 LEU A CA 1
ATOM 576 C C . LEU A 1 72 ? -4.853 -2.528 16.325 1.00 97.81 72 LEU A C 1
ATOM 578 O O . LEU A 1 72 ? -4.190 -1.982 15.453 1.00 97.81 72 LEU A O 1
ATOM 582 N N . GLU A 1 73 ? -4.438 -3.634 16.944 1.00 97.88 73 GLU A N 1
ATOM 583 C CA . GLU A 1 73 ? -3.176 -4.316 16.627 1.00 97.88 73 GLU A CA 1
ATOM 584 C C . GLU A 1 73 ? -3.113 -4.725 15.151 1.00 97.88 73 GLU A C 1
ATOM 586 O O . GLU A 1 73 ? -2.098 -4.515 14.489 1.00 97.88 73 GLU A O 1
ATOM 591 N N . LEU A 1 74 ? -4.215 -5.247 14.601 1.00 98.12 74 LEU A N 1
ATOM 592 C CA . LEU A 1 74 ? -4.301 -5.551 13.175 1.00 98.12 74 LEU A CA 1
ATOM 593 C C . LEU A 1 74 ? -4.180 -4.289 12.305 1.00 98.12 74 LEU A C 1
ATOM 595 O O . LEU A 1 74 ? -3.478 -4.319 11.297 1.00 98.12 74 LEU A O 1
ATOM 599 N N . ALA A 1 75 ? -4.844 -3.190 12.673 1.00 98.19 75 ALA A N 1
ATOM 600 C CA . ALA A 1 75 ? -4.747 -1.926 11.942 1.00 98.19 75 ALA A CA 1
ATOM 601 C C . ALA A 1 75 ? -3.313 -1.367 11.950 1.00 98.19 75 ALA A C 1
ATOM 603 O O . ALA A 1 75 ? -2.818 -0.942 10.905 1.00 98.19 75 ALA A O 1
ATOM 604 N N . GLU A 1 76 ? -2.622 -1.429 13.090 1.00 98.25 76 GLU A N 1
ATOM 605 C CA . GLU A 1 76 ? -1.220 -1.012 13.191 1.00 98.25 76 GLU A CA 1
ATOM 606 C C . GLU A 1 76 ? -0.296 -1.926 12.377 1.00 98.25 76 GLU A C 1
ATOM 608 O O . GLU A 1 76 ? 0.531 -1.428 11.618 1.00 98.25 76 GLU A O 1
ATOM 613 N N . ALA A 1 77 ? -0.513 -3.244 12.387 1.00 98.50 77 ALA A N 1
ATOM 614 C CA . ALA A 1 77 ? 0.258 -4.165 11.549 1.00 98.50 77 ALA A CA 1
ATOM 615 C C . ALA A 1 77 ? 0.076 -3.906 10.036 1.00 98.50 77 ALA A C 1
ATOM 617 O O . ALA A 1 77 ? 1.010 -4.077 9.249 1.00 98.50 77 ALA A O 1
ATOM 618 N N . LEU A 1 78 ? -1.117 -3.478 9.601 1.00 98.38 78 LEU A N 1
ATOM 619 C CA . LEU A 1 78 ? -1.349 -3.071 8.209 1.00 98.38 78 LEU A CA 1
ATOM 620 C C . LEU A 1 78 ? -0.586 -1.782 7.865 1.00 98.38 78 LEU A C 1
ATOM 622 O O . LEU A 1 78 ? 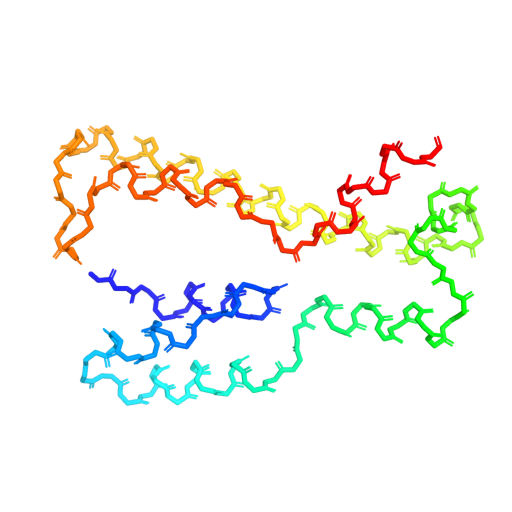-0.050 -1.653 6.764 1.00 98.38 78 LEU A O 1
ATOM 626 N N . LEU A 1 79 ? -0.482 -0.836 8.794 1.00 98.00 79 LEU A N 1
ATOM 627 C CA . LEU A 1 79 ? 0.319 0.370 8.582 1.00 98.00 79 LEU A CA 1
ATOM 628 C C . LEU A 1 79 ? 1.810 0.081 8.530 1.00 98.00 79 LEU A C 1
ATOM 630 O O . LEU A 1 79 ? 2.474 0.614 7.643 1.00 98.00 79 LEU A O 1
ATOM 634 N N . ASP A 1 80 ? 2.306 -0.802 9.395 1.00 98.50 80 ASP A N 1
ATOM 635 C CA . ASP A 1 80 ? 3.692 -1.273 9.357 1.00 98.50 80 ASP A CA 1
ATOM 636 C C . ASP A 1 80 ? 4.017 -1.911 7.995 1.00 98.50 80 ASP A C 1
ATOM 638 O O . ASP A 1 80 ? 5.098 -1.703 7.439 1.00 98.50 80 ASP A O 1
ATOM 642 N N . HIS A 1 81 ? 3.066 -2.644 7.398 1.00 97.88 81 HIS A N 1
ATOM 643 C CA . HIS A 1 81 ? 3.213 -3.181 6.039 1.00 97.88 81 HIS A CA 1
ATOM 644 C C . HIS A 1 81 ? 3.337 -2.074 4.980 1.00 97.88 81 HIS A C 1
ATOM 646 O O . HIS A 1 81 ? 4.218 -2.136 4.119 1.00 97.88 81 HIS A O 1
ATOM 652 N N . ASP A 1 82 ? 2.488 -1.044 5.038 1.00 97.62 82 ASP A N 1
ATOM 653 C CA . ASP A 1 82 ? 2.514 0.083 4.092 1.00 97.62 82 ASP A CA 1
ATOM 654 C C . ASP A 1 82 ? 3.789 0.935 4.258 1.00 97.62 82 ASP A C 1
ATOM 656 O O . ASP A 1 82 ? 4.442 1.299 3.272 1.00 97.62 82 ASP A O 1
ATOM 660 N N . GLU A 1 83 ? 4.210 1.190 5.502 1.00 97.75 83 GLU A N 1
ATOM 661 C CA . GLU A 1 83 ? 5.477 1.853 5.821 1.00 97.75 83 GLU A CA 1
ATOM 662 C C . GLU A 1 83 ? 6.670 1.037 5.315 1.00 97.75 83 GLU A C 1
ATOM 664 O O . GLU A 1 83 ? 7.534 1.570 4.609 1.00 97.75 83 GLU A O 1
ATOM 669 N N . GLY A 1 84 ? 6.702 -0.266 5.602 1.00 98.25 84 GLY A N 1
ATOM 670 C CA . GLY A 1 84 ? 7.749 -1.173 5.143 1.00 98.25 84 GLY A CA 1
ATOM 671 C C . GLY A 1 84 ? 7.880 -1.176 3.620 1.00 98.25 84 GLY A C 1
ATOM 672 O O . GLY A 1 84 ? 8.990 -1.095 3.079 1.00 98.25 84 GLY A O 1
ATOM 673 N N . PHE A 1 85 ? 6.755 -1.171 2.902 1.00 97.81 85 PHE A N 1
ATOM 674 C CA . PHE A 1 85 ? 6.748 -1.095 1.443 1.00 97.81 85 PHE A CA 1
ATOM 675 C C . PHE A 1 85 ? 7.248 0.257 0.921 1.00 97.81 85 PHE A C 1
ATOM 677 O O . PHE A 1 85 ? 7.995 0.319 -0.063 1.00 97.81 85 PHE A O 1
ATOM 684 N N . ARG A 1 86 ? 6.887 1.358 1.589 1.00 97.19 86 ARG A N 1
ATOM 685 C CA . ARG A 1 86 ? 7.395 2.698 1.268 1.00 97.19 86 ARG A CA 1
ATOM 686 C C . ARG A 1 86 ? 8.904 2.794 1.496 1.00 97.19 86 ARG A C 1
ATOM 688 O O . ARG A 1 86 ? 9.608 3.320 0.633 1.00 97.19 86 ARG A O 1
ATOM 695 N N . LEU A 1 87 ? 9.415 2.254 2.602 1.00 98.31 87 LEU A N 1
ATOM 696 C CA . LEU A 1 87 ? 10.851 2.186 2.887 1.00 98.31 87 LEU A CA 1
ATOM 697 C C . LEU A 1 87 ? 11.593 1.352 1.843 1.00 98.31 87 LEU A C 1
ATOM 699 O O . LEU A 1 87 ? 12.664 1.756 1.386 1.00 98.31 87 LEU A O 1
ATOM 703 N N . TRP A 1 88 ? 11.017 0.226 1.414 1.00 98.06 88 TRP A N 1
ATOM 704 C CA . TRP A 1 88 ? 11.560 -0.553 0.304 1.00 98.06 88 TRP A CA 1
ATOM 705 C C . TRP A 1 88 ? 11.623 0.276 -0.988 1.00 98.06 88 TRP A C 1
ATOM 707 O O . TRP A 1 88 ? 12.678 0.311 -1.621 1.00 98.06 88 TRP A O 1
ATOM 717 N N . ARG A 1 89 ? 10.550 1.001 -1.353 1.00 97.62 89 ARG A N 1
ATOM 718 C CA . ARG A 1 89 ? 10.523 1.858 -2.558 1.00 97.62 89 ARG A CA 1
ATOM 719 C C . ARG A 1 89 ? 11.601 2.941 -2.499 1.00 97.62 89 ARG A C 1
ATOM 721 O O . ARG A 1 89 ? 12.310 3.129 -3.483 1.00 97.62 89 ARG A O 1
ATOM 728 N N . LEU A 1 90 ? 11.759 3.605 -1.352 1.00 98.06 90 LEU A N 1
ATOM 729 C CA . LEU A 1 90 ? 12.801 4.617 -1.137 1.00 98.06 90 LEU A CA 1
ATOM 730 C C . LEU A 1 90 ? 14.200 4.030 -1.328 1.00 98.06 90 LEU A C 1
ATOM 732 O O . LEU A 1 90 ? 14.976 4.527 -2.137 1.00 98.06 90 LEU A O 1
ATOM 736 N N . ARG A 1 91 ? 14.507 2.921 -0.648 1.00 98.25 91 ARG A N 1
ATOM 737 C CA . ARG A 1 91 ? 15.812 2.254 -0.781 1.00 98.25 91 ARG A CA 1
ATOM 738 C C . ARG A 1 91 ? 16.063 1.759 -2.205 1.00 98.25 91 ARG A C 1
ATOM 740 O O . ARG A 1 91 ? 17.200 1.783 -2.667 1.00 98.25 91 ARG A O 1
ATOM 747 N N . HIS A 1 92 ? 15.019 1.310 -2.900 1.00 96.50 92 HIS A N 1
ATOM 748 C CA . HIS A 1 92 ? 15.114 0.892 -4.293 1.00 96.50 92 HIS A CA 1
ATOM 749 C C . HIS A 1 92 ? 15.449 2.067 -5.220 1.00 96.50 92 HIS A C 1
ATOM 751 O O . HIS A 1 92 ? 16.316 1.913 -6.076 1.00 96.50 92 HIS A O 1
ATOM 757 N N . ILE A 1 93 ? 14.818 3.230 -5.022 1.00 97.00 93 ILE A N 1
ATOM 758 C CA . ILE A 1 93 ? 15.120 4.464 -5.764 1.00 97.00 93 ILE A CA 1
ATOM 759 C C . ILE A 1 93 ? 16.588 4.851 -5.588 1.00 97.00 93 ILE A C 1
ATOM 761 O O . ILE A 1 93 ? 17.296 4.961 -6.584 1.00 97.00 93 ILE A O 1
ATOM 765 N N . GLU A 1 94 ? 17.051 4.965 -4.341 1.00 97.81 94 GLU A N 1
ATOM 766 C CA . GLU A 1 94 ? 18.441 5.319 -4.014 1.00 97.81 94 GLU A CA 1
ATOM 767 C C . GLU A 1 94 ? 19.440 4.344 -4.649 1.00 97.81 94 GLU A C 1
ATOM 769 O O . GLU A 1 94 ? 20.468 4.733 -5.204 1.00 97.81 94 GLU A O 1
ATOM 774 N N . MET A 1 95 ? 19.127 3.045 -4.602 1.00 97.50 95 MET A N 1
ATOM 775 C CA . MET A 1 95 ? 19.951 2.021 -5.234 1.00 97.50 95 MET A CA 1
ATOM 776 C C . MET A 1 95 ? 20.020 2.217 -6.752 1.00 97.50 95 MET A C 1
ATOM 778 O O . MET A 1 95 ? 21.116 2.181 -7.305 1.00 97.50 95 MET A O 1
ATOM 782 N N . VAL A 1 96 ? 18.887 2.449 -7.422 1.00 95.69 96 VAL A N 1
ATOM 783 C CA . VAL A 1 96 ? 18.848 2.682 -8.874 1.00 95.69 96 VAL A CA 1
ATOM 784 C C . VAL A 1 96 ? 19.631 3.944 -9.240 1.00 95.69 96 VAL A C 1
ATOM 786 O O . VAL A 1 96 ? 20.507 3.877 -10.101 1.00 95.69 96 VAL A O 1
ATOM 789 N N . GLU A 1 97 ? 19.382 5.059 -8.556 1.00 96.88 97 GLU A N 1
ATOM 790 C CA . GLU A 1 97 ? 20.052 6.339 -8.810 1.00 96.88 97 GLU A CA 1
ATOM 791 C C . GLU A 1 97 ? 21.571 6.229 -8.635 1.00 96.88 97 GLU A C 1
ATOM 793 O O . GLU A 1 97 ? 22.335 6.657 -9.499 1.00 96.88 97 GLU A O 1
ATOM 798 N N . ARG A 1 98 ? 22.034 5.539 -7.585 1.00 97.38 98 ARG A N 1
ATOM 799 C CA . ARG A 1 98 ? 23.465 5.288 -7.364 1.00 97.38 98 ARG A CA 1
ATOM 800 C C . ARG A 1 98 ? 24.120 4.471 -8.482 1.00 97.38 98 ARG A C 1
ATOM 802 O O . ARG A 1 98 ? 25.311 4.642 -8.731 1.00 97.38 98 ARG A O 1
ATOM 809 N N . GLN A 1 99 ? 23.393 3.539 -9.100 1.00 95.75 99 GLN A N 1
ATOM 810 C CA . GLN A 1 99 ? 23.950 2.638 -10.115 1.00 95.75 99 GLN A CA 1
ATOM 811 C C . GLN A 1 99 ? 23.914 3.237 -11.523 1.00 95.75 99 GLN A C 1
ATOM 813 O O . GLN A 1 99 ? 24.860 3.048 -12.288 1.00 95.75 99 GLN A O 1
ATOM 818 N N . ILE A 1 100 ? 22.830 3.930 -11.889 1.00 93.50 100 ILE A N 1
ATOM 819 C CA . ILE A 1 100 ? 22.606 4.382 -13.273 1.00 93.50 100 ILE A CA 1
ATOM 820 C C . ILE A 1 100 ? 22.314 5.882 -13.419 1.00 93.50 100 ILE A C 1
ATOM 822 O O . ILE A 1 100 ? 22.179 6.348 -14.553 1.00 93.50 100 ILE A O 1
ATOM 826 N N . GLY A 1 101 ? 22.260 6.639 -12.323 1.00 94.88 101 GLY A N 1
ATOM 827 C CA . GLY A 1 101 ? 21.843 8.041 -12.319 1.00 94.88 101 GLY A CA 1
ATOM 828 C C . GLY A 1 101 ? 20.359 8.198 -12.659 1.00 94.88 101 GLY A C 1
ATOM 829 O O . GLY A 1 101 ? 19.529 7.366 -12.296 1.00 94.88 101 GLY A O 1
ATOM 830 N N . ASP A 1 102 ? 20.036 9.245 -13.411 1.00 92.81 102 ASP A N 1
ATOM 831 C CA . ASP A 1 102 ? 18.686 9.603 -13.868 1.00 92.81 102 ASP A CA 1
ATOM 832 C C . ASP A 1 102 ? 18.318 9.017 -15.246 1.00 92.81 102 ASP A C 1
ATOM 834 O O . ASP A 1 102 ? 17.282 9.354 -15.825 1.00 92.81 102 ASP A O 1
ATOM 838 N N . LYS A 1 103 ? 19.153 8.121 -15.788 1.00 93.50 103 LYS A N 1
ATOM 839 C CA . LYS A 1 103 ? 18.946 7.535 -17.117 1.00 93.50 103 LYS A CA 1
ATOM 840 C C . LYS A 1 103 ? 17.596 6.802 -17.211 1.00 93.50 103 LYS A C 1
ATOM 842 O O . LYS A 1 103 ? 17.183 6.145 -16.249 1.00 93.50 103 LYS A O 1
ATOM 847 N N . PRO A 1 104 ? 16.938 6.819 -18.389 1.00 92.19 104 PRO A N 1
ATOM 848 C CA . PRO A 1 104 ? 15.739 6.024 -18.630 1.00 92.19 104 PRO A CA 1
ATOM 849 C C . PRO A 1 104 ? 15.946 4.539 -18.318 1.00 92.19 104 PRO A C 1
ATOM 851 O O . PRO A 1 104 ? 17.005 3.962 -18.579 1.00 92.19 104 PRO A O 1
ATOM 854 N N . GLY A 1 105 ? 14.906 3.909 -17.775 1.00 86.75 105 GLY A N 1
ATOM 855 C CA . GLY A 1 105 ? 14.932 2.494 -17.432 1.00 86.75 105 GLY A CA 1
ATOM 856 C C . GLY A 1 105 ? 14.858 1.607 -18.675 1.00 86.75 105 GLY A C 1
ATOM 857 O O . GLY A 1 105 ? 14.194 1.933 -19.657 1.00 86.75 105 GLY A O 1
ATOM 858 N N . THR A 1 106 ? 15.443 0.411 -18.601 1.00 83.50 106 THR A N 1
ATOM 859 C CA . THR A 1 106 ? 15.388 -0.597 -19.683 1.00 83.50 106 THR A CA 1
ATOM 860 C C . THR A 1 106 ? 13.971 -1.088 -19.999 1.00 83.50 106 THR A C 1
ATOM 862 O O . THR A 1 106 ? 13.747 -1.707 -21.032 1.00 83.50 106 THR A O 1
ATOM 865 N N . GLY A 1 107 ? 13.002 -0.819 -19.118 1.00 81.25 107 GLY A N 1
ATOM 866 C CA . GLY A 1 107 ? 11.575 -1.062 -19.344 1.00 81.25 107 GLY A CA 1
ATOM 867 C C . GLY A 1 107 ? 10.819 0.100 -19.999 1.00 81.25 107 GLY A C 1
ATOM 868 O O . GLY A 1 107 ? 9.594 0.081 -19.967 1.00 81.25 107 GLY A O 1
ATOM 869 N N . GLY A 1 108 ? 11.510 1.123 -20.514 1.00 82.38 108 GLY A N 1
ATOM 870 C CA . GLY A 1 108 ? 10.894 2.290 -21.160 1.00 82.38 108 GLY A CA 1
ATOM 871 C C . GLY A 1 108 ? 10.349 3.353 -20.198 1.00 82.38 108 GLY A C 1
ATOM 872 O O . GLY A 1 108 ? 9.679 4.283 -20.635 1.00 82.38 108 GLY A O 1
ATOM 873 N N . SER A 1 109 ? 10.617 3.236 -18.892 1.00 86.94 109 SER A N 1
ATOM 874 C CA . SER A 1 109 ? 10.244 4.256 -17.907 1.00 86.94 109 SER A CA 1
ATOM 875 C C . SER A 1 109 ? 11.240 5.418 -17.891 1.00 86.94 109 SER A C 1
ATOM 877 O O . SER A 1 109 ? 12.393 5.279 -18.300 1.00 86.94 109 SER A O 1
ATOM 879 N N . THR A 1 110 ? 10.840 6.544 -17.298 1.00 90.69 110 THR A N 1
ATOM 880 C CA . THR A 1 110 ? 11.716 7.697 -17.013 1.00 90.69 110 THR A CA 1
ATOM 881 C C . THR A 1 110 ? 12.728 7.435 -15.880 1.00 90.69 110 THR A C 1
ATOM 883 O O . THR A 1 110 ? 13.234 8.374 -15.275 1.00 90.69 110 THR A O 1
ATOM 886 N N . GLY A 1 111 ? 13.009 6.165 -15.555 1.00 91.94 111 GLY A N 1
ATOM 887 C CA . GLY A 1 111 ? 13.986 5.779 -14.536 1.00 91.94 111 GLY A CA 1
ATOM 888 C C . GLY A 1 111 ? 13.566 6.208 -13.130 1.00 91.94 111 GLY A C 1
ATOM 889 O O . GLY A 1 111 ? 12.457 5.898 -12.681 1.00 91.94 111 GLY A O 1
ATOM 890 N N . VAL A 1 112 ? 14.457 6.925 -12.445 1.00 94.31 112 VAL A N 1
ATOM 891 C CA . VAL A 1 112 ? 14.273 7.428 -11.072 1.00 94.31 112 VAL A CA 1
ATOM 892 C C . VAL A 1 112 ? 12.987 8.245 -10.926 1.00 94.31 112 VAL A C 1
ATOM 894 O O . VAL A 1 112 ? 12.243 8.032 -9.971 1.00 94.31 112 VAL A O 1
ATOM 897 N N . HIS A 1 113 ? 12.647 9.092 -11.902 1.00 93.81 113 HIS A N 1
ATOM 898 C CA . HIS A 1 113 ? 11.435 9.918 -11.845 1.00 93.81 113 HIS A CA 1
ATOM 899 C C . HIS A 1 113 ? 10.144 9.092 -11.792 1.00 93.81 113 HIS A C 1
ATOM 901 O O . HIS A 1 113 ? 9.233 9.392 -11.015 1.00 93.81 113 HIS A O 1
ATOM 907 N N . TYR A 1 114 ? 10.063 8.014 -12.578 1.00 93.62 114 TYR A N 1
ATOM 908 C CA . TYR A 1 114 ? 8.934 7.089 -12.499 1.00 93.62 114 TYR A CA 1
ATOM 909 C C . TYR A 1 114 ? 8.858 6.447 -11.112 1.00 93.62 114 TYR A C 1
ATOM 911 O O . TYR A 1 114 ? 7.784 6.403 -10.514 1.00 93.62 114 TYR A O 1
ATOM 919 N N . LEU A 1 115 ? 9.987 5.981 -10.573 1.00 94.56 115 LEU A N 1
ATOM 920 C CA . LEU A 1 115 ? 10.019 5.337 -9.261 1.00 94.56 115 LEU A CA 1
ATOM 921 C C . LEU A 1 115 ? 9.610 6.306 -8.140 1.00 94.56 115 LEU A C 1
ATOM 923 O O . LEU A 1 115 ? 8.792 5.938 -7.297 1.00 94.56 115 LEU A O 1
ATOM 927 N N . GLN A 1 116 ? 10.074 7.557 -8.176 1.00 96.38 116 GLN A N 1
ATOM 928 C CA . GLN A 1 116 ? 9.670 8.610 -7.236 1.00 96.38 116 GLN A CA 1
ATOM 929 C C . GLN A 1 116 ? 8.153 8.843 -7.244 1.00 96.38 116 GLN A C 1
ATOM 931 O O . GLN A 1 116 ? 7.550 8.971 -6.179 1.00 96.38 116 GLN A O 1
ATOM 936 N N . SER A 1 117 ? 7.504 8.793 -8.415 1.00 94.81 117 SER A N 1
ATOM 937 C CA . SER A 1 117 ? 6.040 8.929 -8.511 1.00 94.81 117 SER A CA 1
ATOM 938 C C . SER A 1 117 ? 5.271 7.840 -7.743 1.00 94.81 117 SER A C 1
ATOM 940 O O . SER A 1 117 ? 4.120 8.037 -7.355 1.00 94.81 117 SER A O 1
ATOM 942 N N . THR A 1 118 ? 5.901 6.691 -7.467 1.00 94.81 118 THR A N 1
ATOM 943 C CA . THR A 1 118 ? 5.270 5.593 -6.720 1.00 94.81 118 THR A CA 1
ATOM 944 C C . THR A 1 118 ? 5.240 5.821 -5.207 1.00 94.81 118 THR A C 1
ATOM 946 O O . THR A 1 118 ? 4.464 5.162 -4.517 1.00 94.81 118 THR A O 1
ATOM 949 N N . LEU A 1 119 ? 6.028 6.766 -4.678 1.00 95.94 119 LEU A N 1
ATOM 950 C CA . LEU A 1 119 ? 6.117 7.049 -3.239 1.00 95.94 119 LEU A CA 1
ATOM 951 C C . LEU A 1 119 ? 4.829 7.639 -2.651 1.00 95.94 119 LEU A C 1
ATOM 953 O O . LEU A 1 119 ? 4.619 7.560 -1.442 1.00 95.94 119 LEU A O 1
ATOM 957 N N . GLY A 1 120 ? 3.969 8.225 -3.486 1.00 94.06 120 GLY A N 1
ATOM 958 C CA . GLY A 1 120 ? 2.667 8.743 -3.060 1.00 94.06 120 GLY A CA 1
ATOM 959 C C . GLY A 1 120 ? 1.600 7.664 -2.857 1.00 94.06 120 GLY A C 1
ATOM 960 O O . GLY A 1 120 ? 0.583 7.930 -2.226 1.00 94.06 120 GLY A O 1
ATOM 961 N N . LYS A 1 121 ? 1.809 6.449 -3.377 1.00 95.88 121 LYS A N 1
ATOM 962 C CA . LYS A 1 121 ? 0.813 5.374 -3.311 1.00 95.88 121 LYS A CA 1
ATOM 963 C C . LYS A 1 121 ? 0.785 4.751 -1.912 1.00 95.88 121 LYS A C 1
ATOM 965 O O . LYS A 1 121 ? 1.839 4.353 -1.418 1.00 95.88 121 LYS A O 1
ATOM 970 N N . ARG A 1 122 ? -0.414 4.601 -1.344 1.00 96.94 122 ARG A N 1
ATOM 971 C CA . ARG A 1 122 ? -0.693 3.941 -0.057 1.00 96.94 122 ARG A CA 1
ATOM 972 C C . ARG A 1 122 ? -1.623 2.754 -0.269 1.00 96.94 122 ARG A C 1
ATOM 974 O O . ARG A 1 122 ? -2.549 2.865 -1.071 1.00 96.94 122 ARG A O 1
ATOM 981 N N . PHE A 1 123 ? -1.390 1.654 0.439 1.00 97.75 123 PHE A N 1
ATOM 982 C CA . PHE A 1 123 ? -2.314 0.517 0.437 1.00 97.75 123 PHE A CA 1
ATOM 983 C C . PHE A 1 123 ? -3.542 0.768 1.315 1.00 97.75 123 PHE A C 1
ATOM 985 O O . PHE A 1 123 ? -4.641 0.382 0.929 1.00 97.75 123 PHE A O 1
ATOM 992 N N . PHE A 1 124 ? -3.369 1.452 2.453 1.00 97.62 124 PHE A N 1
ATOM 993 C CA . PHE A 1 124 ? -4.424 1.633 3.461 1.00 97.62 124 PHE A CA 1
ATOM 994 C C . PHE A 1 124 ? -4.672 3.123 3.772 1.00 97.62 124 PHE A C 1
ATOM 996 O O . PHE A 1 124 ? -4.420 3.568 4.893 1.00 97.62 124 PHE A O 1
ATOM 1003 N N . PRO A 1 125 ? -5.117 3.941 2.795 1.00 96.25 125 PRO A N 1
ATOM 1004 C CA . PRO A 1 125 ? -5.209 5.399 2.947 1.00 96.25 125 PRO A CA 1
ATOM 1005 C C . PRO A 1 125 ? -6.081 5.838 4.131 1.00 96.25 125 PRO A C 1
ATOM 1007 O O . PRO A 1 125 ? -5.670 6.718 4.882 1.00 96.25 125 PRO A O 1
ATOM 1010 N N . GLU A 1 126 ? -7.213 5.167 4.357 1.00 95.38 126 GLU A N 1
ATOM 1011 C CA . GLU A 1 126 ? -8.148 5.462 5.452 1.00 95.38 126 GLU A CA 1
ATOM 1012 C C . GLU A 1 126 ? -7.487 5.349 6.832 1.00 95.38 126 GLU A C 1
ATOM 1014 O O . GLU A 1 126 ? -7.724 6.186 7.706 1.00 95.38 126 GLU A O 1
ATOM 1019 N N . LEU A 1 127 ? -6.603 4.356 7.014 1.00 96.81 127 LEU A N 1
ATOM 1020 C CA . LEU A 1 127 ? -5.837 4.214 8.248 1.00 96.81 127 LEU A CA 1
ATOM 1021 C C . LEU A 1 127 ? -4.928 5.426 8.442 1.00 96.81 127 LEU A C 1
ATOM 1023 O O . LEU A 1 127 ? -4.887 5.974 9.531 1.00 96.81 127 LEU A O 1
ATOM 1027 N N . TRP A 1 128 ? -4.222 5.912 7.420 1.00 96.88 128 TRP A N 1
ATOM 1028 C CA . TRP A 1 128 ? -3.382 7.114 7.550 1.00 96.88 128 TRP A CA 1
ATOM 1029 C C . TRP A 1 128 ? -4.191 8.387 7.819 1.00 96.88 128 TRP A C 1
ATOM 1031 O O . TRP A 1 128 ? -3.779 9.221 8.623 1.00 96.88 128 TRP A O 1
ATOM 1041 N N . GLU A 1 129 ? -5.325 8.545 7.143 1.00 96.44 129 GLU A N 1
ATOM 1042 C CA . GLU A 1 129 ? -6.132 9.769 7.157 1.00 96.44 129 GLU A CA 1
ATOM 1043 C C . GLU A 1 129 ? -6.911 9.969 8.457 1.00 96.44 129 GLU A C 1
ATOM 1045 O O . GLU A 1 129 ? -7.066 11.110 8.901 1.00 96.44 129 GLU A O 1
ATOM 1050 N N . VAL A 1 130 ? -7.342 8.887 9.120 1.00 96.25 130 VAL A N 1
ATOM 1051 C CA . VAL A 1 130 ? -8.116 8.987 10.370 1.00 96.25 130 VAL A CA 1
ATOM 1052 C C . VAL A 1 130 ? -7.370 9.764 11.460 1.00 96.25 130 VAL A C 1
ATOM 1054 O O . VAL A 1 130 ? -8.006 10.398 12.293 1.00 96.25 130 VAL A O 1
ATOM 1057 N N . ARG A 1 131 ? -6.029 9.795 11.425 1.00 94.38 131 ARG A N 1
ATOM 1058 C CA . ARG A 1 131 ? -5.175 10.472 12.422 1.00 94.38 131 ARG A CA 1
ATOM 1059 C C . ARG A 1 131 ? -5.409 11.975 12.443 1.00 94.38 131 ARG A C 1
ATOM 1061 O O . ARG A 1 131 ? -5.271 12.597 13.487 1.00 94.38 131 ARG A O 1
ATOM 1068 N N . SER A 1 132 ? -5.791 12.552 11.307 1.00 94.88 132 SER A N 1
ATOM 1069 C CA . SER A 1 132 ? -6.147 13.968 11.208 1.00 94.88 132 SER A CA 1
ATOM 1070 C C . SER A 1 132 ? -7.531 14.285 11.784 1.00 94.88 132 SER A C 1
ATOM 1072 O O . SER A 1 132 ? -7.909 15.451 11.832 1.00 94.88 132 SER A O 1
ATOM 1074 N N . GLN A 1 133 ? -8.292 13.266 12.189 1.00 90.75 133 GLN A N 1
ATOM 1075 C CA . GLN A 1 133 ? -9.662 13.376 12.688 1.00 90.75 133 GLN A CA 1
ATOM 1076 C C . GLN A 1 133 ? -9.811 12.886 14.139 1.00 90.75 133 GLN A C 1
ATOM 1078 O O . GLN A 1 133 ? -10.936 12.876 14.644 1.00 90.75 133 GLN A O 1
ATOM 1083 N N . LEU A 1 134 ? -8.728 12.429 14.786 1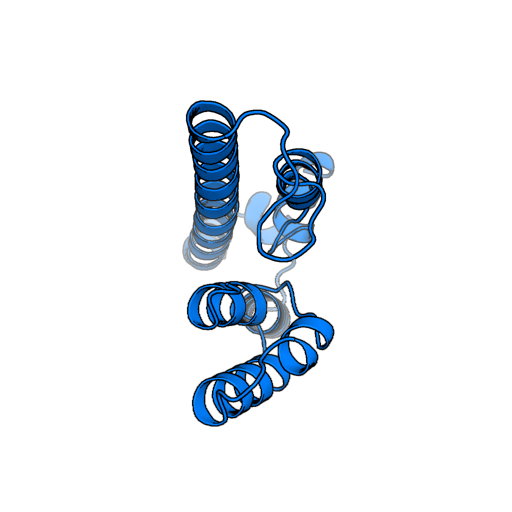.00 87.00 134 LEU A N 1
ATOM 1084 C CA . LEU A 1 134 ? -8.758 11.897 16.155 1.00 87.00 134 LEU A CA 1
ATOM 1085 C C . LEU A 1 134 ? -8.974 12.987 17.202 1.00 87.00 134 LEU A C 1
ATOM 1087 O O . LEU A 1 134 ? -8.329 14.054 17.103 1.00 87.00 134 LEU A O 1
#

Radius of gyration: 17.64 Å; chains: 1; bounding box: 44×32×48 Å

pLDDT: mean 94.08, std 6.15, range [53.66, 98.5]

Secondary structure (DSSP, 8-state):
---HHHHHHHHHHT---THHHHT--S-HHHHHHHHHHHHSPPHHHHHHHHHHHHT--HHHHHHSGGGSHHHHHHHHHHHHHHHHHHHHHHHHHHHHHHHHTTPPPTTSS-THHHHHHGGG--S-HHHHHGGGG-

Sequence (134 aa):
FQSAQFREIEFLSGLKDAGYIKALDGDADARARLQQRLAEPTLLDVFTRLLERRGVTVSDLYRQGDRHSELLELAEALLDHDEGFRLWRLRHIEMVERQIGDKPGTGGSTGVHYLQSTLGKRFFPELWEVRSQL